Protein AF-A0A8H3RT23-F1 (afdb_monomer_lite)

Sequence (148 aa):
MMLGTLPTNKSKGEGRYEDLTAVEIAREVGYSDLWDILTPVIRHFVPPRVLLDLEEKFHALIHAELAGFAHLEHLRLPQLVVLTELENPEMWFPIQPQSQHGRGFLFRFDGRELVVLSVGRNPPQPKQLYRVSATGWTAIQDAVVFRR

Organism: NCBI:txid91492

Structure (mmCIF, N/CA/C/O backbone):
data_AF-A0A8H3RT23-F1
#
_entry.id   AF-A0A8H3RT23-F1
#
loop_
_atom_site.group_PDB
_atom_site.id
_atom_site.type_symbol
_atom_site.label_atom_id
_atom_site.label_alt_id
_atom_site.label_comp_id
_atom_site.label_asym_id
_atom_site.label_entity_id
_atom_site.label_seq_id
_atom_site.pdbx_PDB_ins_code
_atom_site.Cartn_x
_atom_site.Cartn_y
_atom_site.Cartn_z
_atom_site.occupancy
_atom_site.B_iso_or_equiv
_atom_site.auth_seq_id
_atom_site.auth_comp_id
_atom_site.auth_asym_id
_atom_site.auth_atom_id
_atom_site.pdbx_PDB_model_num
ATOM 1 N N . MET A 1 1 ? -6.824 -12.703 17.452 1.00 36.16 1 MET A N 1
ATOM 2 C CA . MET A 1 1 ? -6.911 -11.895 16.220 1.00 36.16 1 MET A CA 1
ATOM 3 C C . MET A 1 1 ? -6.067 -10.657 16.504 1.00 36.16 1 MET A C 1
ATOM 5 O O . MET A 1 1 ? -6.482 -9.864 17.332 1.00 36.16 1 MET A O 1
ATOM 9 N N . MET A 1 2 ? -4.824 -10.603 16.013 1.00 36.75 2 MET A N 1
ATOM 10 C CA . MET A 1 2 ? -3.904 -9.477 16.258 1.00 36.75 2 MET A CA 1
ATOM 11 C C . MET A 1 2 ? -4.297 -8.339 15.314 1.00 36.75 2 MET A C 1
ATOM 13 O O . MET A 1 2 ? -4.259 -8.527 14.099 1.00 36.75 2 MET A O 1
ATOM 17 N N . LEU A 1 3 ? -4.745 -7.217 15.873 1.00 49.53 3 LEU A N 1
ATOM 18 C CA . LEU A 1 3 ? -4.983 -5.973 15.141 1.00 49.53 3 LEU A CA 1
ATOM 19 C C . LEU A 1 3 ? -3.619 -5.301 14.916 1.00 49.53 3 LEU A C 1
ATOM 21 O O . LEU A 1 3 ? -2.773 -5.333 15.804 1.00 49.53 3 LEU A O 1
ATOM 25 N N . GLY A 1 4 ? -3.377 -4.789 13.706 1.00 48.97 4 GLY A N 1
ATOM 26 C CA . GLY A 1 4 ? -2.062 -4.310 13.271 1.00 48.97 4 GLY A CA 1
ATOM 27 C C . GLY A 1 4 ? -1.535 -3.172 14.144 1.00 48.97 4 GLY A C 1
ATOM 28 O O . GLY A 1 4 ? -2.147 -2.112 14.227 1.00 48.97 4 GLY A O 1
ATOM 29 N N . THR A 1 5 ? -0.398 -3.402 14.790 1.00 51.41 5 THR A N 1
ATOM 30 C CA . THR A 1 5 ? 0.317 -2.427 15.609 1.00 51.41 5 THR A CA 1
ATOM 31 C C . THR A 1 5 ? 1.128 -1.478 14.728 1.00 51.41 5 THR A C 1
ATOM 33 O O . THR A 1 5 ? 1.942 -1.899 13.905 1.00 51.41 5 THR A O 1
ATOM 36 N N . LEU A 1 6 ? 0.925 -0.169 14.905 1.00 46.50 6 LEU A N 1
ATOM 37 C CA . LEU A 1 6 ? 1.884 0.834 14.446 1.00 46.50 6 LEU A CA 1
ATOM 38 C C . LEU A 1 6 ? 3.135 0.698 15.332 1.00 46.50 6 LEU A C 1
ATOM 40 O O . LEU A 1 6 ? 2.991 0.804 16.550 1.00 46.50 6 LEU A O 1
ATOM 44 N N . PRO A 1 7 ? 4.343 0.482 14.782 1.00 46.59 7 PRO A N 1
ATOM 45 C CA . PRO A 1 7 ? 5.546 0.382 15.596 1.00 46.59 7 PRO A CA 1
ATOM 46 C C . PRO A 1 7 ? 5.843 1.744 16.226 1.00 46.59 7 PRO A C 1
ATOM 48 O O . PRO A 1 7 ? 6.325 2.673 15.564 1.00 46.59 7 PRO A O 1
ATOM 51 N N . THR A 1 8 ? 5.548 1.885 17.517 1.00 45.22 8 THR A N 1
ATOM 52 C CA . THR A 1 8 ? 5.952 3.054 18.293 1.00 45.22 8 THR A CA 1
ATOM 53 C C . THR A 1 8 ? 7.418 2.868 18.624 1.00 45.22 8 THR A C 1
ATOM 55 O O . THR A 1 8 ? 7.764 2.198 19.588 1.00 45.22 8 THR A O 1
ATOM 58 N N . ASN A 1 9 ? 8.314 3.407 17.795 1.00 42.66 9 ASN A N 1
ATOM 59 C CA . ASN A 1 9 ? 9.742 3.361 18.090 1.00 42.66 9 ASN A CA 1
ATOM 60 C C . ASN A 1 9 ? 9.989 4.029 19.458 1.00 42.66 9 ASN A C 1
ATOM 62 O O . ASN A 1 9 ? 10.008 5.254 19.562 1.00 42.66 9 ASN A O 1
ATOM 66 N N . LYS A 1 10 ? 10.148 3.190 20.487 1.00 46.94 10 LYS A N 1
ATOM 67 C CA . LYS A 1 10 ? 10.397 3.510 21.896 1.00 46.94 10 LYS A CA 1
ATOM 68 C C . LYS A 1 10 ? 9.330 4.380 22.567 1.00 46.94 10 LYS A C 1
ATOM 70 O O . LYS A 1 10 ? 9.597 5.523 22.939 1.00 46.94 10 LYS A O 1
ATOM 75 N N . SER A 1 11 ? 8.178 3.789 22.879 1.00 48.81 11 SER A N 1
ATOM 76 C CA . SER A 1 11 ? 7.527 4.122 24.151 1.00 48.81 11 SER A CA 1
ATOM 77 C C . SER A 1 11 ? 8.539 3.791 25.259 1.00 48.81 11 SER A C 1
ATOM 79 O O . SER A 1 11 ? 9.065 2.682 25.341 1.00 48.81 11 SER A O 1
ATOM 81 N N . LYS A 1 12 ? 8.961 4.789 26.041 1.00 48.91 12 LYS A N 1
ATOM 82 C CA . LYS A 1 12 ? 10.010 4.643 27.063 1.00 48.91 12 LYS A CA 1
ATOM 83 C C . LYS A 1 12 ? 9.498 3.821 28.256 1.00 48.91 12 LYS A C 1
ATOM 85 O O . LYS A 1 12 ? 9.325 4.365 29.335 1.00 48.91 12 LYS A O 1
ATOM 90 N N . GLY A 1 13 ? 9.237 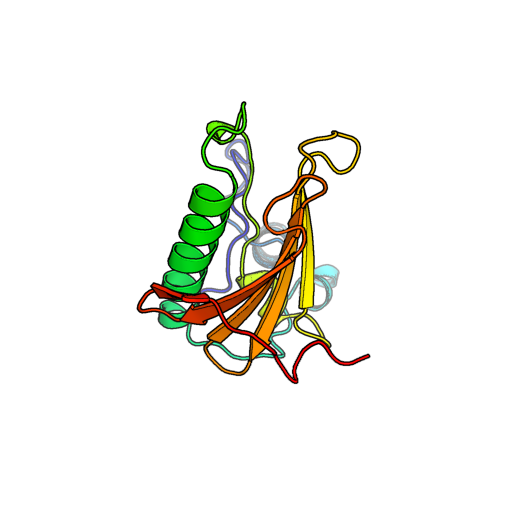2.528 28.070 1.00 53.16 13 GLY A N 1
ATOM 91 C CA . GLY A 1 13 ? 8.813 1.622 29.144 1.00 53.16 13 GLY A CA 1
ATOM 92 C C . GLY A 1 13 ? 7.504 2.012 29.842 1.00 53.16 13 GLY A C 1
ATOM 93 O O . GLY A 1 13 ? 7.263 1.558 30.955 1.00 53.16 13 GLY A O 1
ATOM 94 N N . GLU A 1 14 ? 6.683 2.870 29.228 1.00 58.19 14 GLU A N 1
ATOM 95 C CA . GLU A 1 14 ? 5.410 3.333 29.800 1.00 58.19 14 GLU A CA 1
ATOM 96 C C . GLU A 1 14 ? 4.274 2.313 29.596 1.00 58.19 14 GLU A C 1
ATOM 98 O O . GLU A 1 14 ? 3.325 2.302 30.374 1.00 58.19 14 GLU A O 1
ATOM 103 N N . GLY A 1 15 ? 4.388 1.432 28.594 1.00 56.78 15 GLY A N 1
ATOM 104 C CA . GLY A 1 15 ? 3.441 0.347 28.315 1.00 56.78 15 GLY A CA 1
ATOM 105 C C . GLY A 1 15 ? 4.016 -1.032 28.643 1.00 56.78 15 GLY A C 1
ATOM 106 O O . GLY A 1 15 ? 5.234 -1.221 28.666 1.00 56.78 15 GLY A O 1
ATOM 107 N N . ARG A 1 16 ? 3.142 -2.023 28.878 1.00 64.19 16 ARG A N 1
ATOM 108 C CA . ARG A 1 16 ? 3.564 -3.418 29.143 1.00 64.19 16 ARG A CA 1
ATOM 109 C C . ARG A 1 16 ? 4.204 -4.106 27.932 1.00 64.19 16 ARG A C 1
ATOM 111 O O . ARG A 1 16 ? 4.888 -5.113 28.112 1.00 64.19 16 ARG A O 1
ATOM 118 N N . TYR A 1 17 ? 3.976 -3.579 26.732 1.00 65.31 17 TYR A N 1
ATOM 119 C CA . TYR A 1 17 ? 4.432 -4.133 25.460 1.00 65.31 17 TYR A CA 1
ATOM 120 C C . TYR A 1 17 ? 5.068 -3.037 24.597 1.00 65.31 17 TYR A C 1
ATOM 122 O O . TYR A 1 17 ? 4.675 -1.874 24.677 1.00 65.31 17 TYR A O 1
ATOM 130 N N . GLU A 1 18 ? 6.059 -3.410 23.781 1.00 62.41 18 GLU A N 1
ATOM 131 C CA . GLU A 1 18 ? 6.815 -2.464 22.942 1.00 62.41 18 GLU A CA 1
ATOM 132 C C . GLU A 1 18 ? 5.978 -1.886 21.788 1.00 62.41 18 GLU A C 1
ATOM 134 O O . GLU A 1 18 ? 6.191 -0.740 21.392 1.00 62.41 18 GLU A O 1
ATOM 139 N N . ASP A 1 19 ? 4.985 -2.645 21.318 1.00 69.69 19 ASP A N 1
ATOM 140 C CA . ASP A 1 19 ? 4.099 -2.276 20.218 1.00 69.69 19 ASP A CA 1
ATOM 141 C C . ASP A 1 19 ? 2.639 -2.392 20.673 1.00 69.69 19 ASP A C 1
ATOM 143 O O . ASP A 1 19 ? 2.076 -3.486 20.712 1.00 69.69 19 ASP A O 1
ATOM 147 N N . LEU A 1 20 ? 2.023 -1.263 21.026 1.00 79.88 20 LEU A N 1
ATOM 148 C CA . LEU A 1 20 ? 0.597 -1.180 21.344 1.00 79.88 20 LEU A CA 1
ATOM 149 C C . LEU A 1 20 ? -0.110 -0.304 20.313 1.00 79.88 20 LEU A C 1
ATOM 151 O O . LEU A 1 20 ? 0.347 0.791 19.978 1.00 79.88 20 LEU A O 1
ATOM 155 N N . THR A 1 21 ? -1.261 -0.763 19.831 1.00 83.25 21 THR A N 1
ATOM 156 C CA . THR A 1 21 ? -2.182 0.086 19.069 1.00 83.25 21 THR A CA 1
ATOM 157 C C . THR A 1 21 ? -2.737 1.194 19.962 1.00 83.25 21 THR A C 1
ATOM 159 O O . THR A 1 21 ? -2.807 1.064 21.185 1.00 83.25 21 THR A O 1
ATOM 162 N N . ALA A 1 22 ? -3.210 2.284 19.356 1.00 88.25 22 ALA A N 1
ATOM 163 C CA . ALA A 1 22 ? -3.818 3.380 20.108 1.00 88.25 22 ALA A CA 1
ATOM 164 C C . ALA A 1 22 ? -4.992 2.910 20.994 1.00 88.25 22 ALA A C 1
ATOM 166 O O . ALA A 1 22 ? -5.118 3.351 22.137 1.00 88.25 22 ALA A O 1
ATOM 167 N N . VAL A 1 23 ? -5.815 1.971 20.506 1.00 91.06 23 VAL A N 1
ATOM 168 C CA . VAL A 1 23 ? -6.911 1.383 21.293 1.00 91.06 23 VAL A CA 1
ATOM 169 C C . VAL A 1 23 ? -6.402 0.519 22.448 1.00 91.06 23 VAL A C 1
ATOM 171 O O . VAL A 1 23 ? -6.989 0.543 23.527 1.00 91.06 23 VAL A O 1
ATOM 174 N N . GLU A 1 24 ? -5.307 -0.222 22.273 1.00 89.19 24 GLU A N 1
ATOM 175 C CA . GLU A 1 24 ? -4.711 -1.004 23.359 1.00 89.19 24 GLU A CA 1
ATOM 176 C C . GLU A 1 24 ? -4.116 -0.097 24.438 1.00 89.19 24 GLU A C 1
ATOM 178 O O . GLU A 1 24 ? -4.368 -0.338 25.615 1.00 89.19 24 GLU A O 1
ATOM 183 N N . ILE A 1 25 ? -3.454 1.004 24.062 1.00 89.69 25 ILE A N 1
ATOM 184 C CA . ILE A 1 25 ? -3.002 2.030 25.017 1.00 89.69 25 ILE A CA 1
ATOM 185 C C . ILE A 1 25 ? -4.200 2.600 25.790 1.00 89.69 25 ILE A C 1
ATOM 187 O O . ILE A 1 25 ? -4.180 2.663 27.018 1.00 89.69 25 ILE A O 1
ATOM 191 N N . ALA A 1 26 ? -5.284 2.968 25.098 1.00 91.00 26 ALA A N 1
ATOM 192 C CA . ALA A 1 26 ? -6.489 3.483 25.750 1.00 91.00 26 ALA A CA 1
ATOM 193 C C . ALA A 1 26 ? -7.140 2.456 26.694 1.00 91.00 26 ALA A C 1
ATOM 195 O O . ALA A 1 26 ? -7.703 2.833 27.723 1.00 91.00 26 ALA A O 1
ATOM 196 N N . ARG A 1 27 ? -7.053 1.158 26.384 1.00 90.31 27 ARG A N 1
ATOM 197 C CA . ARG A 1 27 ? -7.499 0.078 27.278 1.00 90.31 27 ARG A CA 1
ATOM 198 C C . ARG A 1 27 ? -6.594 -0.072 28.494 1.00 90.31 27 ARG A C 1
ATOM 200 O O . ARG A 1 27 ? -7.120 -0.219 29.592 1.00 90.31 27 ARG A O 1
ATOM 207 N N . GLU A 1 28 ? -5.275 -0.006 28.320 1.00 89.31 28 GLU A N 1
ATOM 208 C CA . GLU A 1 28 ? -4.318 -0.099 29.430 1.00 89.31 28 GLU A CA 1
ATOM 209 C C . GLU A 1 28 ? -4.476 1.059 30.424 1.00 89.31 28 GLU A C 1
ATOM 211 O O . GLU A 1 28 ? -4.421 0.836 31.632 1.00 89.31 28 GLU A O 1
ATOM 216 N N . VAL A 1 29 ? -4.731 2.275 29.932 1.00 89.75 29 VAL A N 1
ATOM 217 C CA . VAL A 1 29 ? -4.902 3.472 30.777 1.00 89.75 29 VAL A CA 1
ATOM 218 C C . VAL A 1 29 ? -6.341 3.625 31.307 1.00 89.75 29 VAL A C 1
ATOM 220 O O . VAL A 1 29 ? -6.585 4.393 32.234 1.00 8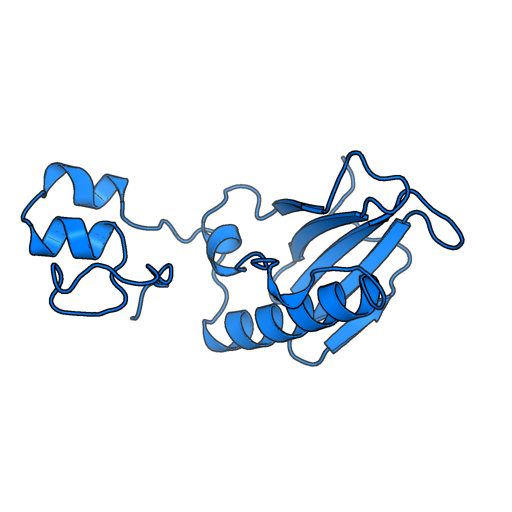9.75 29 VAL A O 1
ATOM 223 N N . GLY A 1 30 ? -7.305 2.868 30.770 1.00 91.81 30 GLY A N 1
ATOM 224 C CA . GLY A 1 30 ? -8.705 2.888 31.211 1.00 91.81 30 GLY A CA 1
ATOM 225 C C . GLY A 1 30 ? -9.570 3.993 30.586 1.00 91.81 30 GLY A C 1
ATOM 226 O O . GLY A 1 30 ? -10.632 4.307 31.117 1.00 91.81 30 GLY A O 1
ATOM 227 N N . TYR A 1 31 ? -9.157 4.573 29.456 1.00 94.38 31 TYR A N 1
ATOM 228 C CA . TYR A 1 31 ? -9.921 5.588 28.720 1.00 94.38 31 TYR A CA 1
ATOM 229 C C . TYR A 1 31 ? -10.979 4.958 27.806 1.00 94.38 31 TYR A C 1
ATOM 231 O O . TYR A 1 31 ? -10.817 4.911 26.585 1.00 94.38 31 TYR A O 1
ATOM 239 N N . SER A 1 32 ? -12.071 4.474 28.404 1.00 95.06 32 SER A N 1
ATOM 240 C CA . SER A 1 32 ? -13.167 3.789 27.700 1.00 95.06 32 SER A CA 1
ATOM 241 C C . SER A 1 32 ? -13.818 4.610 26.594 1.00 95.06 32 SER A C 1
ATOM 243 O O . SER A 1 32 ? -14.139 4.063 25.543 1.00 95.06 32 SER A O 1
ATOM 245 N N . ASP A 1 33 ? -13.943 5.922 26.792 1.00 96.31 33 ASP A N 1
ATOM 246 C CA . ASP A 1 33 ? -14.595 6.825 25.836 1.00 96.31 33 ASP A CA 1
ATOM 247 C C . ASP A 1 33 ? -13.844 6.910 24.494 1.00 96.31 33 ASP A C 1
ATOM 249 O O . ASP A 1 33 ? -14.402 7.335 23.485 1.00 96.31 33 ASP A O 1
ATOM 253 N N . LEU A 1 34 ? -12.574 6.485 24.465 1.00 94.75 34 LEU A N 1
ATOM 254 C CA . LEU A 1 34 ? -11.737 6.471 23.266 1.00 94.75 34 LEU A CA 1
ATOM 255 C C . LEU A 1 34 ? -11.742 5.127 22.534 1.00 94.75 34 LEU A C 1
ATOM 257 O O . LEU A 1 34 ? -11.206 5.047 21.431 1.00 94.75 34 LEU A O 1
ATOM 261 N N . TRP A 1 35 ? -12.301 4.062 23.113 1.00 93.19 35 TRP A N 1
ATOM 262 C CA . TRP A 1 35 ? -12.161 2.719 22.545 1.00 93.19 35 TRP A CA 1
ATOM 263 C C . TRP A 1 35 ? -12.798 2.610 21.166 1.00 93.19 35 TRP A C 1
ATOM 265 O O . TRP A 1 35 ? -12.135 2.166 20.231 1.00 93.19 35 TRP A O 1
ATOM 275 N N . ASP A 1 36 ? -14.043 3.058 21.022 1.00 93.19 36 ASP A N 1
ATOM 276 C CA . ASP A 1 36 ? -14.759 2.994 19.745 1.00 93.19 36 ASP A CA 1
ATOM 277 C C . ASP A 1 36 ? -14.140 3.931 18.699 1.00 93.19 36 ASP A C 1
ATOM 279 O O . ASP A 1 36 ? -14.090 3.596 17.520 1.00 93.19 36 ASP A O 1
ATOM 283 N N . ILE A 1 37 ? -13.603 5.076 19.136 1.00 93.44 37 ILE A N 1
ATOM 284 C CA . ILE A 1 37 ? -12.952 6.069 18.267 1.00 93.44 37 ILE A CA 1
ATOM 285 C C . ILE A 1 37 ? -11.626 5.532 17.714 1.00 93.44 37 ILE A C 1
ATOM 287 O O . ILE A 1 37 ? -11.293 5.773 16.557 1.00 93.44 37 ILE A O 1
ATOM 291 N N . LEU A 1 38 ? -10.851 4.834 18.548 1.00 92.25 38 LEU A N 1
ATOM 292 C CA . LEU A 1 38 ? -9.511 4.353 18.209 1.00 92.25 38 LEU A CA 1
ATOM 293 C C . LEU A 1 38 ? -9.497 2.933 17.637 1.00 92.25 38 LEU A C 1
ATOM 295 O O . LEU A 1 38 ? -8.434 2.467 17.227 1.00 92.25 38 LEU A O 1
ATOM 299 N N . THR A 1 39 ? -10.629 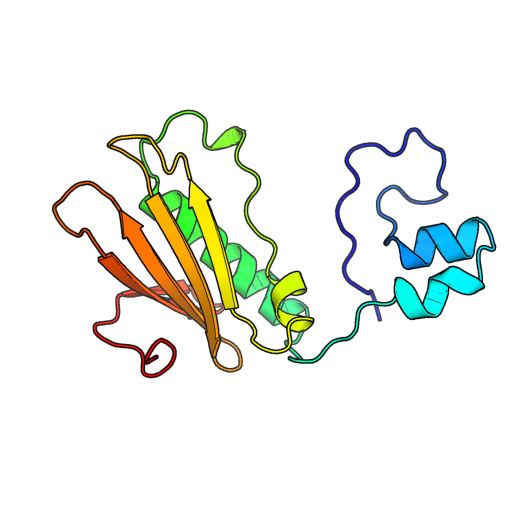2.224 17.640 1.00 92.25 39 THR A N 1
ATOM 300 C CA . THR A 1 39 ? -10.711 0.870 17.085 1.00 92.25 39 THR A CA 1
ATOM 301 C C . THR A 1 39 ? -10.648 0.931 15.554 1.00 92.25 39 THR A C 1
ATOM 303 O O . THR A 1 39 ? -11.538 1.522 14.941 1.00 92.25 39 THR A O 1
ATOM 306 N N . PRO A 1 40 ? -9.654 0.283 14.916 1.00 90.75 40 PRO A N 1
ATOM 307 C CA . PRO A 1 40 ? -9.586 0.181 13.460 1.00 90.75 40 PRO A CA 1
ATOM 308 C C . PRO A 1 40 ? -10.844 -0.470 12.878 1.00 90.75 40 PRO A C 1
ATOM 310 O O . PRO A 1 40 ? -11.252 -1.551 13.315 1.00 90.75 40 PRO A O 1
ATOM 313 N N . VAL A 1 41 ? -11.443 0.150 11.861 1.00 93.56 41 VAL A N 1
ATOM 314 C CA . VAL A 1 41 ? -12.617 -0.395 11.163 1.00 93.56 41 VAL A CA 1
ATOM 315 C C . VAL A 1 41 ? -12.177 -0.986 9.832 1.00 93.56 41 VAL A C 1
ATOM 317 O O . VAL A 1 41 ? -11.970 -0.266 8.862 1.00 93.56 41 VAL A O 1
ATOM 320 N N . ILE A 1 42 ? -12.069 -2.313 9.767 1.00 93.25 42 ILE A N 1
ATOM 321 C CA . ILE A 1 42 ? -11.646 -3.019 8.552 1.00 93.25 42 ILE A CA 1
ATOM 322 C C . ILE A 1 42 ? -12.797 -3.066 7.539 1.00 93.25 42 ILE A C 1
ATOM 324 O O . ILE A 1 42 ? -13.794 -3.758 7.740 1.00 93.25 42 ILE A O 1
ATOM 328 N N . ARG A 1 43 ? -12.638 -2.348 6.426 1.00 94.44 43 ARG A N 1
ATOM 329 C CA . ARG A 1 43 ? -13.589 -2.270 5.305 1.00 94.44 43 ARG A CA 1
ATOM 330 C C . ARG A 1 43 ? -13.204 -3.185 4.149 1.00 94.44 43 ARG A C 1
ATOM 332 O O . ARG A 1 43 ? -14.076 -3.756 3.502 1.00 94.44 43 ARG A O 1
ATOM 339 N N . HIS A 1 44 ? -11.903 -3.360 3.923 1.00 92.12 44 HIS A N 1
ATOM 340 C CA . HIS A 1 44 ? -11.360 -4.200 2.854 1.00 92.12 44 HIS A CA 1
ATOM 341 C C . HIS A 1 44 ? -10.550 -5.330 3.468 1.00 92.12 44 HIS A C 1
ATOM 343 O O . HIS A 1 44 ? -9.374 -5.175 3.792 1.00 92.12 44 HIS A O 1
ATOM 349 N N . PHE A 1 45 ? -11.196 -6.476 3.670 1.00 91.50 45 PHE A N 1
ATOM 350 C CA . PHE A 1 45 ? -10.537 -7.613 4.300 1.00 91.50 45 PHE A CA 1
ATOM 351 C C . PHE A 1 45 ? -9.488 -8.240 3.373 1.00 91.50 45 PHE A C 1
ATOM 353 O O . PHE A 1 45 ? -9.814 -8.819 2.335 1.00 91.50 45 PHE A O 1
ATOM 360 N N . VAL A 1 46 ? -8.231 -8.206 3.814 1.00 90.75 46 VAL A N 1
ATOM 361 C CA . VAL A 1 46 ? -7.113 -8.946 3.222 1.00 90.75 46 VAL A CA 1
ATOM 362 C C . VAL A 1 46 ? -6.542 -9.870 4.301 1.00 90.75 46 VAL A C 1
ATOM 364 O O . VAL A 1 46 ? -6.262 -9.402 5.406 1.00 90.75 46 VAL A O 1
ATOM 367 N N . PRO A 1 47 ? -6.357 -11.179 4.035 1.00 93.12 47 PRO A N 1
ATOM 368 C CA . PRO A 1 47 ? -5.762 -12.079 5.018 1.00 93.12 47 PRO A CA 1
ATOM 369 C C . PRO A 1 47 ? -4.386 -11.568 5.486 1.00 93.12 47 PRO A C 1
ATOM 371 O O . PRO A 1 47 ? -3.573 -11.222 4.628 1.00 93.12 47 PRO A O 1
ATOM 374 N N . PRO A 1 48 ? -4.065 -11.585 6.797 1.00 91.44 48 PRO A N 1
ATOM 375 C CA . PRO A 1 48 ? -2.839 -10.970 7.319 1.00 91.44 48 PRO A CA 1
ATOM 376 C C . PRO A 1 48 ? -1.555 -11.447 6.637 1.00 91.44 48 PRO A C 1
ATOM 378 O O . PRO A 1 48 ? -0.676 -10.647 6.341 1.00 91.44 48 PRO A O 1
ATOM 381 N N . ARG A 1 49 ? -1.462 -12.745 6.320 1.00 93.25 49 ARG A N 1
ATOM 382 C CA . ARG A 1 49 ? -0.294 -13.284 5.615 1.00 93.25 49 ARG A CA 1
ATOM 383 C C . ARG A 1 49 ? -0.150 -12.713 4.203 1.00 93.25 49 ARG A C 1
ATOM 385 O O . ARG A 1 49 ? 0.942 -12.328 3.818 1.00 93.25 49 ARG A O 1
ATOM 392 N N . VAL A 1 50 ? -1.262 -12.617 3.473 1.00 92.94 50 VAL A N 1
ATOM 393 C CA . VAL A 1 50 ? -1.292 -12.037 2.123 1.00 92.94 50 VAL A CA 1
ATOM 394 C C . VAL A 1 50 ? -0.922 -10.558 2.175 1.00 92.94 50 VAL A C 1
ATOM 396 O O . VAL A 1 50 ? -0.183 -10.096 1.318 1.00 92.94 50 VAL A O 1
ATOM 399 N N . LEU A 1 51 ? -1.403 -9.833 3.188 1.00 94.19 51 LEU A N 1
ATOM 400 C CA . LEU A 1 51 ? -1.093 -8.419 3.378 1.00 94.19 51 LEU A CA 1
ATOM 401 C C . LEU A 1 51 ? 0.407 -8.190 3.612 1.00 94.19 51 LEU A C 1
ATOM 403 O O . LEU A 1 51 ? 0.979 -7.310 2.980 1.00 94.19 51 LEU A O 1
ATOM 407 N N . LEU A 1 52 ? 1.037 -9.005 4.465 1.00 94.56 52 LEU A N 1
ATOM 408 C CA . LEU A 1 52 ? 2.479 -8.947 4.721 1.00 94.56 52 LEU A CA 1
ATOM 409 C C . LEU A 1 52 ? 3.297 -9.265 3.466 1.00 94.56 52 LEU A C 1
ATOM 411 O O . LEU A 1 52 ? 4.196 -8.505 3.116 1.00 94.56 52 LEU A O 1
ATOM 415 N N . ASP A 1 53 ? 2.959 -10.353 2.766 1.00 95.56 53 ASP A N 1
ATOM 416 C CA . ASP A 1 53 ? 3.674 -10.747 1.549 1.00 95.56 53 ASP A CA 1
ATOM 417 C C . ASP A 1 53 ? 3.533 -9.654 0.462 1.00 95.56 53 ASP A C 1
ATOM 419 O O . ASP A 1 53 ? 4.494 -9.314 -0.227 1.00 95.56 53 ASP A O 1
ATOM 423 N N . LEU A 1 54 ? 2.346 -9.051 0.330 1.00 96.25 54 LEU A N 1
ATOM 424 C CA . LEU A 1 54 ? 2.084 -7.954 -0.604 1.00 96.25 54 LEU A CA 1
ATOM 425 C C . LEU A 1 54 ? 2.837 -6.670 -0.223 1.00 96.25 54 LEU A C 1
ATOM 427 O O . LEU A 1 54 ? 3.377 -6.003 -1.106 1.00 96.25 54 LEU A O 1
ATOM 431 N N . GLU A 1 55 ? 2.889 -6.331 1.067 1.00 96.88 55 GLU A N 1
ATOM 432 C CA . GLU A 1 55 ? 3.633 -5.177 1.582 1.00 96.88 55 GLU A CA 1
ATOM 433 C C . GLU A 1 55 ? 5.129 -5.322 1.295 1.00 96.88 55 GLU A C 1
ATOM 435 O O . GLU A 1 55 ? 5.737 -4.400 0.755 1.00 96.88 55 GLU A O 1
ATOM 440 N N . GLU A 1 56 ? 5.695 -6.509 1.526 1.00 97.00 56 GLU A N 1
ATOM 441 C CA . GLU A 1 56 ? 7.092 -6.806 1.204 1.00 97.00 56 GLU A CA 1
ATOM 442 C C . GLU A 1 56 ? 7.386 -6.587 -0.292 1.00 97.00 56 GLU A C 1
ATOM 444 O O . GLU A 1 56 ? 8.361 -5.919 -0.652 1.00 97.00 56 GLU A O 1
ATOM 449 N N . LYS A 1 57 ? 6.531 -7.103 -1.190 1.00 97.94 57 LYS A N 1
ATOM 450 C CA . LYS A 1 57 ? 6.720 -6.927 -2.643 1.00 97.94 57 LYS A CA 1
ATOM 451 C C . LYS A 1 57 ? 6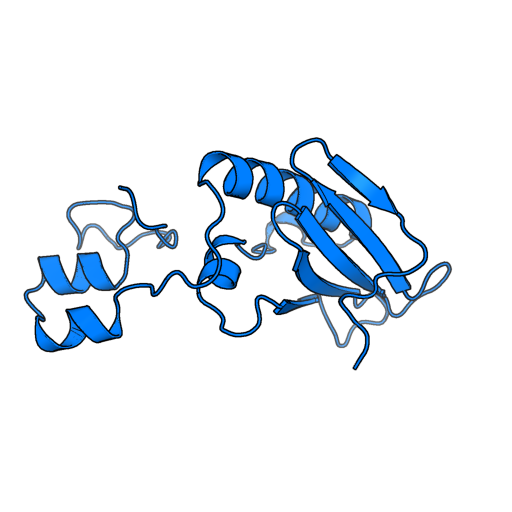.508 -5.489 -3.093 1.00 97.94 57 LYS A C 1
ATOM 453 O O . LYS A 1 57 ? 7.210 -5.022 -3.987 1.00 97.94 57 LYS A O 1
ATOM 458 N N . PHE A 1 58 ? 5.584 -4.773 -2.469 1.00 97.50 58 PHE A N 1
ATOM 459 C CA . PHE A 1 58 ? 5.371 -3.359 -2.738 1.00 97.50 58 PHE A CA 1
ATOM 460 C C . PHE A 1 58 ? 6.571 -2.508 -2.304 1.00 97.50 58 PHE A C 1
ATOM 462 O O . PHE A 1 58 ? 7.029 -1.655 -3.064 1.00 97.50 58 PHE A O 1
ATOM 469 N N . HIS A 1 59 ? 7.135 -2.770 -1.125 1.00 96.56 59 HIS A N 1
ATOM 470 C CA . HIS A 1 59 ? 8.337 -2.086 -0.645 1.00 96.56 59 HIS A CA 1
ATOM 471 C C . HIS A 1 59 ? 9.544 -2.376 -1.535 1.00 96.56 59 HIS A C 1
ATOM 473 O O . HIS A 1 59 ? 10.277 -1.456 -1.897 1.00 96.56 59 HIS A O 1
ATOM 479 N N . ALA A 1 60 ? 9.711 -3.627 -1.967 1.00 96.12 60 ALA A N 1
ATOM 480 C CA . ALA A 1 60 ? 10.750 -4.002 -2.920 1.00 96.12 60 ALA A CA 1
ATOM 481 C C . ALA A 1 60 ? 10.602 -3.273 -4.273 1.00 96.12 60 ALA A C 1
ATOM 483 O O . ALA A 1 60 ? 11.601 -2.800 -4.816 1.00 96.12 60 ALA A O 1
ATOM 484 N N . LEU A 1 61 ? 9.373 -3.103 -4.781 1.00 96.06 61 LEU A N 1
ATOM 485 C CA . LEU A 1 61 ? 9.098 -2.276 -5.963 1.00 96.06 61 LEU A CA 1
ATOM 486 C C . LEU A 1 61 ? 9.511 -0.812 -5.740 1.00 96.06 61 LEU A C 1
ATOM 488 O O . LEU A 1 61 ? 10.184 -0.238 -6.595 1.00 96.06 61 LEU A O 1
ATOM 492 N N . ILE A 1 62 ? 9.139 -0.205 -4.605 1.00 94.00 62 ILE A N 1
ATOM 493 C CA . ILE A 1 62 ? 9.525 1.182 -4.293 1.00 94.00 62 ILE A CA 1
ATOM 494 C C . ILE A 1 62 ? 11.052 1.317 -4.278 1.00 94.00 62 ILE A C 1
ATOM 496 O O . ILE A 1 62 ? 11.588 2.245 -4.880 1.00 94.00 62 ILE A O 1
ATOM 500 N N . HIS A 1 63 ? 11.761 0.386 -3.638 1.00 92.62 63 HIS A N 1
ATOM 501 C CA . HIS A 1 63 ? 13.222 0.396 -3.615 1.00 92.62 63 HIS A CA 1
ATOM 502 C C . HIS A 1 63 ? 13.837 0.264 -5.010 1.00 92.62 63 HIS A C 1
ATOM 504 O O . HIS A 1 63 ? 14.785 0.985 -5.316 1.00 92.62 63 HIS A O 1
ATOM 510 N N . ALA A 1 64 ? 13.294 -0.608 -5.864 1.00 92.06 64 ALA A N 1
ATOM 511 C CA . ALA A 1 64 ? 13.759 -0.758 -7.241 1.00 92.06 64 ALA A CA 1
ATOM 512 C C . ALA A 1 64 ? 13.566 0.536 -8.050 1.00 92.06 64 ALA A C 1
ATOM 514 O O . ALA A 1 64 ? 14.489 0.993 -8.720 1.00 92.06 64 ALA A O 1
ATOM 515 N N . GLU A 1 65 ? 12.399 1.173 -7.929 1.00 89.25 65 GLU A N 1
ATOM 516 C CA . GLU A 1 65 ? 12.073 2.422 -8.633 1.00 89.25 65 GLU A CA 1
ATOM 517 C C . GLU A 1 65 ? 12.866 3.637 -8.137 1.00 89.25 65 GLU A C 1
ATOM 519 O O . GLU A 1 65 ? 12.987 4.646 -8.842 1.00 89.25 65 GLU A O 1
ATOM 524 N N . LEU A 1 66 ? 13.403 3.549 -6.923 1.00 87.56 66 LEU A N 1
ATOM 525 C CA . LEU A 1 66 ? 14.247 4.569 -6.319 1.00 87.56 66 LEU A CA 1
ATOM 526 C C . LEU A 1 66 ? 15.725 4.184 -6.298 1.00 87.56 66 LEU A C 1
ATOM 528 O O . LEU A 1 66 ? 16.508 4.859 -5.633 1.00 87.56 66 LEU A O 1
ATOM 532 N N . ALA A 1 67 ? 16.143 3.131 -7.001 1.00 85.69 67 ALA A N 1
ATOM 533 C CA . ALA A 1 67 ? 17.549 2.759 -7.057 1.00 85.69 67 ALA A CA 1
ATOM 534 C C . ALA A 1 67 ? 18.407 3.975 -7.471 1.00 85.69 67 ALA A C 1
ATOM 536 O O . ALA A 1 67 ? 18.176 4.595 -8.508 1.00 85.69 67 ALA A O 1
ATOM 537 N N . GLY A 1 68 ? 19.372 4.348 -6.624 1.00 78.00 68 GLY A N 1
ATOM 538 C CA . GLY A 1 68 ? 20.216 5.534 -6.821 1.00 78.00 68 GLY A CA 1
ATOM 539 C C . GLY A 1 68 ? 19.725 6.825 -6.150 1.00 78.00 68 GLY A C 1
ATOM 540 O O . GLY A 1 68 ? 20.419 7.837 -6.232 1.00 78.00 68 GLY A O 1
ATOM 541 N N . PHE A 1 69 ? 18.584 6.819 -5.453 1.00 79.06 69 PHE A N 1
ATOM 542 C CA . PHE A 1 69 ? 18.192 7.934 -4.586 1.00 79.06 69 PHE A CA 1
ATOM 543 C C . PHE A 1 69 ? 19.013 7.951 -3.300 1.00 79.06 69 PHE A C 1
ATOM 545 O O . PHE A 1 69 ? 19.183 6.930 -2.635 1.00 79.06 69 PHE A O 1
ATOM 552 N N . ALA A 1 70 ? 19.478 9.139 -2.918 1.00 75.31 70 ALA A N 1
ATOM 553 C CA . ALA A 1 70 ? 20.122 9.340 -1.630 1.00 75.31 70 ALA A CA 1
ATOM 554 C C . ALA A 1 70 ? 19.114 9.167 -0.478 1.00 75.31 70 ALA A C 1
ATOM 556 O O . ALA A 1 70 ? 17.943 9.530 -0.607 1.00 75.31 70 ALA A O 1
ATOM 557 N N . HIS A 1 71 ? 19.594 8.675 0.667 1.00 77.19 71 HIS A N 1
ATOM 558 C CA . HIS A 1 71 ? 18.852 8.577 1.932 1.00 77.19 71 HIS A CA 1
ATOM 559 C C . HIS A 1 71 ? 17.655 7.618 1.940 1.00 77.19 71 HIS A C 1
ATOM 561 O O . HIS A 1 71 ? 16.752 7.774 2.766 1.00 77.19 71 HIS A O 1
ATOM 567 N N . LEU A 1 72 ? 17.652 6.599 1.075 1.00 78.06 72 LEU A N 1
ATOM 568 C CA . LEU A 1 72 ? 16.630 5.551 1.125 1.00 78.06 72 LEU A CA 1
ATOM 569 C C . LEU A 1 72 ? 16.576 4.845 2.478 1.00 78.06 72 LEU A C 1
ATOM 571 O O . LEU A 1 72 ? 15.485 4.484 2.911 1.00 78.06 72 LEU A O 1
ATOM 575 N N . GLU A 1 73 ? 17.710 4.709 3.176 1.00 78.81 73 GLU A N 1
ATOM 576 C CA . GLU A 1 73 ? 17.742 4.081 4.502 1.00 78.81 73 GLU A CA 1
ATOM 577 C C . GLU A 1 73 ? 16.940 4.837 5.577 1.00 78.81 73 GLU A C 1
ATOM 579 O O . GLU A 1 73 ? 16.587 4.259 6.602 1.00 78.81 73 GLU A O 1
ATOM 584 N N . HIS A 1 74 ? 16.611 6.111 5.343 1.00 83.06 74 HIS A N 1
ATOM 585 C CA . HIS A 1 74 ? 15.840 6.936 6.276 1.00 83.06 74 HIS A CA 1
ATOM 586 C C . HIS A 1 74 ? 14.348 7.014 5.918 1.00 83.06 74 HIS A C 1
ATOM 588 O O . HIS A 1 74 ? 13.558 7.579 6.679 1.00 83.06 74 HIS A O 1
ATOM 594 N N . LEU A 1 75 ? 13.945 6.476 4.763 1.00 86.19 75 LEU A N 1
ATOM 595 C CA . LEU A 1 75 ? 12.571 6.559 4.294 1.00 86.19 75 LEU A CA 1
ATOM 596 C C . LEU A 1 75 ? 11.698 5.522 5.011 1.00 86.19 75 LEU A C 1
ATOM 598 O O . LEU A 1 75 ? 11.927 4.318 4.925 1.00 86.19 75 LEU A O 1
ATOM 602 N N . ARG A 1 76 ? 10.644 5.987 5.685 1.00 90.00 76 ARG A N 1
ATOM 603 C CA . ARG A 1 76 ? 9.576 5.106 6.169 1.00 90.00 76 ARG A CA 1
ATOM 604 C C . ARG A 1 76 ? 8.620 4.805 5.023 1.00 90.00 76 ARG A C 1
ATOM 606 O O . ARG A 1 76 ? 8.002 5.718 4.479 1.00 90.00 76 ARG A O 1
ATOM 613 N N . LEU A 1 77 ? 8.523 3.530 4.663 1.00 93.81 77 LEU A N 1
ATOM 614 C CA . LEU A 1 77 ? 7.617 3.071 3.621 1.00 93.81 77 LEU A CA 1
ATOM 615 C C . LEU A 1 77 ? 6.185 2.920 4.157 1.00 93.81 77 LEU A C 1
ATOM 617 O O . LEU A 1 77 ? 6.002 2.620 5.340 1.00 93.81 77 LEU A O 1
ATOM 621 N N . PRO A 1 78 ? 5.169 3.148 3.309 1.00 94.25 78 PRO A N 1
ATOM 622 C CA . PRO A 1 78 ? 3.778 3.057 3.725 1.00 94.25 78 PRO A CA 1
ATOM 623 C C . PRO A 1 78 ? 3.389 1.616 4.066 1.00 94.25 78 PRO A C 1
ATOM 625 O O . PRO A 1 78 ? 3.708 0.689 3.321 1.00 94.25 78 PRO A O 1
ATOM 628 N N . GLN A 1 79 ? 2.668 1.445 5.173 1.00 94.19 79 GLN A N 1
ATOM 629 C CA . GLN A 1 79 ? 2.072 0.167 5.556 1.00 94.19 79 GLN A CA 1
ATOM 630 C C . GLN A 1 79 ? 0.735 -0.032 4.835 1.00 94.19 79 GLN A C 1
ATOM 632 O O . GLN A 1 79 ? -0.104 0.872 4.800 1.00 94.19 79 GLN A O 1
ATOM 637 N N . LEU A 1 80 ? 0.509 -1.222 4.282 1.00 95.25 80 LEU A N 1
ATOM 638 C CA . LEU A 1 80 ? -0.699 -1.542 3.524 1.00 95.25 80 LEU A CA 1
ATOM 639 C C . LEU A 1 80 ? -1.914 -1.797 4.419 1.00 95.25 80 LEU A C 1
ATOM 641 O O . LEU A 1 80 ? -3.042 -1.701 3.938 1.00 95.25 80 LEU A O 1
ATOM 645 N N . VAL A 1 81 ? -1.713 -2.073 5.714 1.00 93.50 81 VAL A N 1
ATOM 646 C CA . VAL A 1 81 ? -2.820 -2.262 6.669 1.00 93.50 81 VAL A CA 1
ATOM 647 C C . VAL A 1 81 ? -3.757 -1.056 6.706 1.00 93.50 81 VAL A C 1
ATOM 649 O O . VAL A 1 81 ? -4.970 -1.236 6.749 1.00 93.50 81 VAL A O 1
ATOM 652 N N . VAL A 1 82 ? -3.227 0.159 6.541 1.00 92.88 82 VAL A N 1
ATOM 653 C CA . VAL A 1 82 ? -4.020 1.397 6.562 1.00 92.88 82 VAL A CA 1
ATOM 654 C C . VAL A 1 82 ? -5.058 1.426 5.436 1.00 92.88 82 VAL A C 1
ATOM 656 O O . VAL A 1 82 ? -6.175 1.895 5.634 1.00 92.88 82 VAL A O 1
ATOM 659 N N . LEU A 1 83 ? -4.744 0.870 4.260 1.00 95.19 83 LEU A N 1
ATOM 660 C CA . LEU A 1 83 ? -5.694 0.809 3.143 1.00 95.19 83 LEU A CA 1
ATOM 661 C C . LEU A 1 83 ? -6.922 -0.049 3.460 1.00 95.19 83 LEU A C 1
ATOM 663 O O . LEU A 1 83 ? -7.975 0.156 2.859 1.00 95.19 83 LEU A O 1
ATOM 667 N N . THR A 1 84 ? -6.798 -1.006 4.385 1.00 94.56 84 THR A N 1
ATOM 668 C CA . THR A 1 84 ? -7.917 -1.874 4.768 1.00 94.56 84 THR A CA 1
ATOM 669 C C . THR A 1 84 ? -9.013 -1.111 5.512 1.00 94.56 84 THR A C 1
ATOM 671 O O . THR A 1 84 ? -10.153 -1.570 5.533 1.00 94.56 84 THR A O 1
ATOM 674 N N . GLU A 1 85 ? -8.698 0.066 6.057 1.00 94.19 85 GLU A N 1
ATOM 675 C CA . GLU A 1 85 ? -9.603 0.895 6.860 1.00 94.19 85 GLU A CA 1
ATOM 676 C C . GLU A 1 85 ? -10.279 2.021 6.061 1.00 94.19 85 GLU A C 1
ATOM 678 O O . GLU A 1 85 ? -11.313 2.559 6.471 1.00 94.19 85 GLU A O 1
ATOM 683 N N . LEU A 1 86 ? -9.722 2.380 4.900 1.00 93.81 86 LEU A N 1
ATOM 684 C CA . LEU A 1 86 ? -10.224 3.476 4.072 1.00 93.81 86 LEU A CA 1
ATOM 685 C C . LEU A 1 86 ? -11.500 3.078 3.323 1.00 93.81 86 LEU A C 1
ATOM 687 O O . LEU A 1 86 ? -11.636 1.958 2.842 1.00 93.81 86 LEU A O 1
ATOM 691 N N . GLU A 1 87 ? -12.435 4.014 3.147 1.00 93.12 87 GLU A N 1
ATOM 692 C CA . GLU A 1 87 ? -13.626 3.780 2.313 1.00 93.12 87 GLU A CA 1
ATOM 693 C C . GLU A 1 87 ? -13.243 3.510 0.855 1.00 93.12 87 GLU A C 1
ATOM 695 O O . GLU A 1 87 ? -13.681 2.523 0.266 1.00 93.12 87 GLU A O 1
ATOM 700 N N . ASN A 1 88 ? -12.346 4.336 0.313 1.00 93.00 88 ASN A N 1
ATOM 701 C CA . ASN A 1 88 ? -11.640 4.075 -0.935 1.00 93.00 88 ASN A CA 1
ATOM 702 C C . ASN A 1 88 ? -10.207 3.627 -0.594 1.00 93.00 88 ASN A C 1
ATOM 704 O O . ASN A 1 88 ? -9.462 4.451 -0.061 1.00 93.00 88 ASN A O 1
ATOM 708 N N . PRO A 1 89 ? -9.801 2.375 -0.879 1.00 94.75 89 PRO A N 1
ATOM 709 C CA . PRO A 1 89 ? -8.529 1.806 -0.428 1.00 94.75 89 PRO A CA 1
ATOM 710 C C . PRO A 1 89 ? -7.351 2.284 -1.287 1.00 94.75 89 PRO A C 1
ATOM 712 O O . PRO A 1 89 ? -6.601 1.471 -1.818 1.00 94.75 89 PRO A O 1
ATOM 715 N N . GLU A 1 90 ? -7.221 3.600 -1.459 1.00 95.06 90 GLU A N 1
ATOM 716 C CA . GLU A 1 90 ? -6.267 4.299 -2.320 1.00 95.06 90 GLU A CA 1
ATOM 717 C C . GLU A 1 90 ? -5.445 5.298 -1.498 1.00 95.06 90 GLU A C 1
ATOM 719 O O . GLU A 1 90 ? -6.000 6.060 -0.706 1.00 95.06 90 GLU A O 1
ATOM 724 N N . MET A 1 91 ? -4.129 5.339 -1.708 1.00 95.88 91 MET A N 1
ATOM 725 C CA . MET A 1 91 ? -3.241 6.270 -1.013 1.00 95.88 91 MET A CA 1
ATOM 726 C C . MET A 1 91 ? -2.135 6.795 -1.929 1.00 95.88 91 MET A C 1
ATOM 728 O O . MET A 1 91 ? -1.666 6.110 -2.837 1.00 95.88 91 MET A O 1
ATOM 732 N N . TRP A 1 92 ? -1.717 8.035 -1.670 1.00 95.19 92 TRP A N 1
ATOM 733 C CA . TRP A 1 92 ? -0.591 8.685 -2.330 1.00 95.19 92 TRP A CA 1
ATOM 734 C C . TRP A 1 92 ? 0.612 8.774 -1.390 1.00 95.19 92 TRP A C 1
ATOM 736 O O . TRP A 1 92 ? 0.500 9.287 -0.278 1.00 95.19 92 TRP A O 1
ATOM 746 N N . PHE A 1 93 ? 1.774 8.331 -1.866 1.00 94.50 93 PHE A N 1
ATOM 747 C CA . PHE A 1 93 ? 3.050 8.423 -1.163 1.00 94.50 93 PHE A CA 1
ATOM 748 C C . PHE A 1 93 ? 4.054 9.264 -1.971 1.00 94.50 93 PHE A C 1
ATOM 750 O O . PHE A 1 93 ? 4.633 8.766 -2.943 1.00 94.50 93 PHE A O 1
ATOM 757 N N . PRO A 1 94 ? 4.245 10.550 -1.621 1.00 91.44 94 PRO A N 1
ATOM 758 C CA . PRO A 1 94 ? 5.196 11.430 -2.292 1.00 91.44 94 PRO A CA 1
ATOM 759 C C . PRO A 1 94 ? 6.617 11.293 -1.732 1.00 91.44 94 PRO A C 1
ATOM 761 O O . PRO A 1 94 ? 6.819 11.264 -0.522 1.00 91.44 94 PRO A O 1
ATOM 764 N N . ILE A 1 95 ? 7.617 11.349 -2.611 1.00 87.81 95 ILE A N 1
ATOM 765 C CA . ILE A 1 95 ? 9.041 11.369 -2.262 1.00 87.81 95 ILE A CA 1
ATOM 766 C C . ILE A 1 95 ? 9.692 12.591 -2.893 1.00 87.81 95 ILE A C 1
ATOM 768 O O . ILE A 1 95 ? 9.730 12.736 -4.116 1.00 87.81 95 ILE A O 1
ATOM 772 N N . GLN A 1 96 ? 10.201 13.477 -2.032 1.00 79.62 96 GLN A N 1
ATOM 773 C CA . GLN A 1 96 ? 10.827 14.747 -2.414 1.00 79.62 96 GLN A CA 1
ATOM 774 C C . GLN A 1 96 ? 10.073 15.451 -3.558 1.00 79.62 96 GLN A C 1
ATOM 776 O O . GLN A 1 96 ? 10.660 15.747 -4.601 1.00 79.62 96 GLN A O 1
ATOM 781 N N . PRO A 1 97 ? 8.767 15.737 -3.398 1.00 65.94 97 PRO A N 1
ATOM 782 C CA . PRO A 1 97 ? 7.916 16.186 -4.495 1.00 65.94 97 PRO A CA 1
ATOM 783 C C . PRO A 1 97 ? 8.336 17.535 -5.086 1.00 65.94 97 PRO A C 1
ATOM 785 O O . PRO A 1 97 ? 7.771 17.937 -6.087 1.00 65.94 97 PRO A O 1
ATOM 788 N N . GLN A 1 98 ? 9.291 18.254 -4.492 1.00 70.81 98 GLN A N 1
ATOM 789 C CA . GLN A 1 98 ? 9.839 19.510 -5.014 1.00 70.81 98 GLN A CA 1
ATOM 790 C C . GLN A 1 98 ? 11.152 19.319 -5.798 1.00 70.81 98 GLN A C 1
ATOM 792 O O . GLN A 1 98 ? 11.546 20.213 -6.539 1.00 70.81 98 GLN A O 1
ATOM 797 N N . SER A 1 99 ? 11.800 18.154 -5.692 1.00 75.50 99 SER A N 1
ATOM 798 C CA . SER A 1 99 ? 13.050 17.835 -6.391 1.00 75.50 99 SER A CA 1
ATOM 799 C C . SER A 1 99 ? 12.809 17.564 -7.881 1.00 75.50 99 SER A C 1
ATOM 801 O O . SER A 1 99 ? 11.730 17.113 -8.278 1.00 75.50 99 SER A O 1
ATOM 803 N N . GLN A 1 100 ? 13.823 17.799 -8.719 1.00 71.94 100 GLN A N 1
ATOM 804 C CA . GLN A 1 100 ? 13.827 17.353 -10.123 1.00 71.94 100 GLN A CA 1
ATOM 805 C C . GLN A 1 100 ? 13.835 15.823 -10.227 1.00 71.94 100 GLN A C 1
ATOM 807 O O . GLN A 1 100 ? 13.296 15.252 -11.170 1.00 71.94 100 GLN A O 1
ATOM 812 N N . HIS A 1 101 ? 14.370 15.163 -9.202 1.00 74.00 101 HIS A N 1
ATOM 813 C CA . HIS A 1 101 ? 14.293 13.722 -9.030 1.00 74.00 101 HIS A CA 1
ATOM 814 C C . HIS A 1 101 ? 13.040 13.318 -8.234 1.00 74.00 101 HIS A C 1
ATOM 816 O O . HIS A 1 101 ? 12.920 12.182 -7.836 1.00 74.00 101 HIS A O 1
ATOM 822 N N . GLY A 1 102 ? 12.072 14.198 -7.971 1.00 80.38 102 GLY A N 1
ATOM 823 C CA . GLY A 1 102 ? 10.875 13.810 -7.217 1.00 80.38 102 GLY A CA 1
ATOM 824 C C . GLY A 1 102 ? 10.120 12.641 -7.869 1.00 80.38 102 GLY A C 1
ATOM 825 O O . GLY A 1 102 ? 9.925 12.618 -9.091 1.00 80.38 102 GLY A O 1
ATOM 826 N N . ARG A 1 103 ? 9.670 11.692 -7.045 1.00 88.75 103 ARG A N 1
ATOM 827 C CA . ARG A 1 103 ? 8.840 10.549 -7.451 1.00 88.75 103 ARG A CA 1
ATOM 828 C C . ARG A 1 103 ? 7.694 10.381 -6.459 1.00 88.75 103 ARG A C 1
ATOM 830 O O . ARG A 1 103 ? 7.800 10.789 -5.310 1.00 88.75 103 ARG A O 1
ATOM 837 N N . GLY A 1 104 ? 6.589 9.790 -6.873 1.00 92.00 104 GLY A N 1
ATOM 838 C CA . GLY A 1 104 ? 5.559 9.358 -5.942 1.00 92.00 104 GLY A CA 1
ATOM 839 C C . GLY A 1 104 ? 4.792 8.155 -6.451 1.00 92.00 104 GLY A C 1
ATOM 840 O O . GLY A 1 104 ? 4.888 7.786 -7.622 1.00 92.00 104 GLY A O 1
ATOM 841 N N . PHE A 1 105 ? 4.061 7.533 -5.536 1.00 94.94 105 PHE A N 1
ATOM 842 C CA . PHE A 1 105 ? 3.360 6.281 -5.766 1.00 94.94 105 PHE A CA 1
ATOM 843 C C . PHE A 1 105 ? 1.900 6.449 -5.357 1.00 94.94 105 PHE A C 1
ATOM 845 O O . PHE A 1 105 ? 1.611 6.723 -4.193 1.00 94.94 105 PHE A O 1
ATOM 852 N N . LEU A 1 106 ? 0.984 6.306 -6.314 1.00 95.62 106 LEU A N 1
ATOM 853 C CA . LEU A 1 106 ? -0.446 6.166 -6.049 1.00 95.62 106 LEU A CA 1
ATOM 854 C C . LEU A 1 106 ? -0.755 4.679 -6.069 1.00 95.62 106 LEU A C 1
ATOM 856 O O . LEU A 1 106 ? -0.424 4.011 -7.044 1.00 95.62 106 LEU A O 1
ATOM 860 N N . PHE A 1 107 ? -1.359 4.146 -5.020 1.00 96.56 107 PHE A N 1
ATOM 861 C CA . PHE A 1 107 ? -1.587 2.712 -4.926 1.00 96.56 107 PHE A CA 1
ATOM 862 C C . PHE A 1 107 ? -2.956 2.401 -4.343 1.00 96.56 107 PHE A C 1
ATOM 864 O O . PHE A 1 107 ? -3.429 3.115 -3.460 1.00 96.56 107 PHE A O 1
ATOM 871 N N . ARG A 1 108 ? -3.594 1.351 -4.871 1.00 95.81 108 ARG A N 1
ATOM 872 C CA . ARG A 1 108 ? -4.941 0.924 -4.485 1.00 95.81 108 ARG A CA 1
ATOM 873 C C . ARG A 1 108 ? -5.055 -0.591 -4.408 1.00 95.81 108 ARG A C 1
ATOM 875 O O . ARG A 1 108 ? -4.487 -1.280 -5.257 1.00 95.81 108 ARG A O 1
ATOM 882 N N . PHE A 1 109 ? -5.842 -1.104 -3.461 1.00 93.38 109 PHE A N 1
ATOM 883 C CA . PHE A 1 109 ? -6.263 -2.504 -3.520 1.00 93.38 109 PHE A CA 1
ATOM 884 C C . PHE A 1 109 ? -7.171 -2.789 -4.725 1.00 93.38 109 PHE A C 1
ATOM 886 O O . PHE A 1 109 ? -8.088 -2.030 -5.057 1.00 93.38 109 PHE A O 1
ATOM 893 N N . ASP A 1 110 ? -6.914 -3.936 -5.345 1.00 88.69 110 ASP A N 1
ATOM 894 C CA . ASP A 1 110 ? -7.757 -4.601 -6.336 1.00 88.69 110 ASP A CA 1
ATOM 895 C C . ASP A 1 110 ? -7.925 -6.061 -5.883 1.00 88.69 110 ASP A C 1
ATOM 897 O O . ASP A 1 110 ? -7.168 -6.961 -6.251 1.00 88.69 110 ASP A O 1
ATOM 901 N N . GLY A 1 111 ? -8.849 -6.284 -4.943 1.00 85.19 111 GLY A N 1
ATOM 902 C CA . GLY A 1 111 ? -9.010 -7.576 -4.276 1.00 85.19 111 GLY A CA 1
ATOM 903 C C . GLY A 1 111 ? -7.807 -7.941 -3.398 1.00 85.19 111 GLY A C 1
ATOM 904 O O . GLY A 1 111 ? -7.626 -7.371 -2.327 1.00 85.19 111 GLY A O 1
ATOM 905 N N . ARG A 1 112 ? -7.012 -8.930 -3.827 1.00 88.12 112 ARG A N 1
ATOM 906 C CA . ARG A 1 112 ? -5.811 -9.421 -3.108 1.00 88.12 112 ARG A CA 1
ATOM 907 C C . ARG A 1 112 ? -4.496 -8.928 -3.713 1.00 88.12 112 ARG A C 1
ATOM 909 O O . ARG A 1 112 ? -3.430 -9.419 -3.352 1.00 88.12 112 ARG A O 1
ATOM 916 N N . GLU A 1 113 ? -4.583 -7.994 -4.646 1.00 93.56 113 GLU A N 1
ATOM 917 C CA . GLU A 1 113 ? -3.445 -7.397 -5.328 1.00 93.56 113 GLU A CA 1
ATOM 918 C C . GLU A 1 113 ? -3.434 -5.886 -5.103 1.00 93.56 113 GLU A C 1
ATOM 920 O O . GLU A 1 113 ? -4.424 -5.287 -4.669 1.00 93.56 113 GLU A O 1
ATOM 925 N N . LEU A 1 114 ? -2.298 -5.269 -5.415 1.00 95.56 114 LEU A N 1
ATOM 926 C CA . LEU A 1 114 ? -2.133 -3.825 -5.405 1.00 95.56 114 LEU A CA 1
ATOM 927 C C . LEU A 1 114 ? -1.897 -3.340 -6.831 1.00 95.56 114 LEU A C 1
ATOM 929 O O . LEU A 1 114 ? -1.025 -3.850 -7.536 1.00 95.56 114 LEU A O 1
ATOM 933 N N . VAL A 1 115 ? -2.635 -2.320 -7.248 1.00 96.69 115 VAL A N 1
ATOM 934 C CA . VAL A 1 115 ? -2.294 -1.564 -8.454 1.00 96.69 115 VAL A CA 1
ATOM 935 C C . VAL A 1 115 ? -1.534 -0.325 -8.014 1.00 96.69 115 VAL A C 1
ATOM 937 O O . VAL A 1 115 ? -2.013 0.415 -7.158 1.00 96.69 115 VAL A O 1
ATOM 940 N N . VAL A 1 116 ? -0.354 -0.104 -8.588 1.00 97.12 116 VAL A N 1
ATOM 941 C CA . VAL A 1 116 ? 0.545 0.998 -8.233 1.00 97.12 116 VAL A CA 1
ATOM 942 C C . VAL A 1 116 ? 0.857 1.812 -9.477 1.00 97.12 116 VAL A C 1
ATOM 944 O O . VAL A 1 116 ? 1.368 1.286 -10.457 1.00 97.12 116 VAL A O 1
ATOM 947 N N . LEU A 1 117 ? 0.596 3.109 -9.431 1.00 95.50 117 LEU A N 1
ATOM 948 C CA . LEU A 1 117 ? 1.076 4.082 -10.395 1.00 95.50 117 LEU A CA 1
ATOM 949 C C . LEU A 1 117 ? 2.298 4.787 -9.806 1.00 95.50 117 LEU A C 1
ATOM 951 O O . LEU A 1 117 ? 2.172 5.587 -8.877 1.00 95.50 117 LEU A O 1
ATOM 955 N N . SER A 1 118 ? 3.476 4.516 -10.365 1.00 93.81 118 SER A N 1
ATOM 956 C CA . SER A 1 118 ? 4.664 5.328 -10.116 1.00 93.81 118 SER A CA 1
ATOM 957 C C . SER A 1 118 ? 4.634 6.549 -11.028 1.00 93.81 118 SER A C 1
ATOM 959 O O . SER A 1 118 ? 4.401 6.422 -12.230 1.00 93.81 118 SER A O 1
ATOM 961 N N . VAL A 1 119 ? 4.858 7.732 -10.462 1.00 90.88 119 VAL A N 1
ATOM 962 C CA . VAL A 1 119 ? 4.936 9.004 -11.186 1.00 90.88 119 VAL A CA 1
ATOM 963 C C . VAL A 1 119 ? 6.262 9.666 -10.850 1.00 90.88 119 VAL A C 1
ATOM 965 O O . VAL A 1 119 ? 6.525 9.972 -9.689 1.00 90.88 119 VAL A O 1
ATOM 968 N N . GLY A 1 120 ? 7.091 9.904 -11.860 1.00 86.06 120 GLY A N 1
ATOM 969 C CA . GLY A 1 120 ? 8.362 10.611 -11.754 1.00 86.06 120 GLY A CA 1
ATOM 970 C C . GLY A 1 120 ? 8.343 11.921 -12.537 1.00 86.06 120 GLY A C 1
ATOM 971 O O . GLY A 1 120 ? 7.540 12.116 -13.448 1.00 86.06 120 GLY A O 1
ATOM 972 N N . ARG A 1 121 ? 9.246 12.836 -12.183 1.00 73.62 121 ARG A N 1
ATOM 973 C CA . ARG A 1 121 ? 9.428 14.102 -12.913 1.00 73.62 121 ARG A CA 1
ATOM 974 C C . ARG A 1 121 ? 10.413 14.012 -14.078 1.00 73.62 121 ARG A C 1
ATOM 976 O O . ARG A 1 121 ? 10.338 14.849 -14.971 1.00 73.62 121 ARG A O 1
ATOM 983 N N . ASN A 1 122 ? 11.296 13.009 -14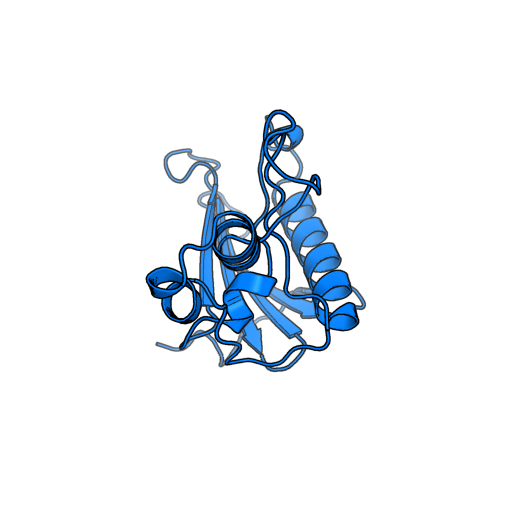.084 1.00 66.25 122 ASN A N 1
ATOM 984 C CA . ASN A 1 122 ? 12.353 12.862 -15.086 1.00 66.25 122 ASN A CA 1
ATOM 985 C C . ASN A 1 122 ? 12.105 11.664 -16.037 1.00 66.25 122 ASN A C 1
ATOM 987 O O . ASN A 1 122 ? 11.636 10.620 -15.581 1.00 66.25 122 ASN A O 1
ATOM 991 N N . PRO A 1 123 ? 12.420 11.790 -17.341 1.00 55.34 123 PRO A N 1
ATOM 992 C CA . PRO A 1 123 ? 12.348 10.705 -18.333 1.00 55.34 123 PRO A CA 1
ATOM 993 C C . PRO A 1 123 ? 13.378 9.584 -18.055 1.00 55.34 123 PRO A C 1
ATOM 995 O O . PRO A 1 123 ? 14.340 9.828 -17.324 1.00 55.34 123 PRO A O 1
ATOM 998 N N . PRO A 1 124 ? 13.218 8.361 -18.620 1.00 56.53 124 PRO A N 1
ATOM 999 C CA . PRO A 1 124 ? 12.445 8.016 -19.828 1.00 56.53 124 PRO A CA 1
ATOM 1000 C C . PRO A 1 124 ? 10.968 7.639 -19.629 1.00 56.53 124 PRO A C 1
ATOM 1002 O O . PRO A 1 124 ? 10.206 7.738 -20.586 1.00 56.53 124 PRO A O 1
ATOM 1005 N N . GLN A 1 125 ? 10.532 7.251 -18.427 1.00 64.06 125 GLN A N 1
ATOM 1006 C CA . GLN A 1 125 ? 9.127 6.926 -18.145 1.00 64.06 125 GLN A CA 1
ATOM 1007 C C . GLN A 1 125 ? 8.594 7.829 -17.026 1.00 64.06 125 GLN A C 1
ATOM 1009 O O . GLN A 1 125 ? 8.823 7.553 -15.851 1.00 64.06 125 GLN A O 1
ATOM 1014 N N . PRO A 1 126 ? 7.873 8.916 -17.358 1.00 76.88 126 PRO A N 1
ATOM 1015 C CA . PRO A 1 126 ? 7.322 9.818 -16.347 1.00 76.88 126 PRO A CA 1
ATOM 1016 C C . PRO A 1 126 ? 6.223 9.145 -15.514 1.00 76.88 126 PRO A C 1
ATOM 1018 O O . PRO A 1 126 ? 5.894 9.615 -14.425 1.00 76.88 126 PRO A O 1
ATOM 1021 N N . LYS A 1 127 ? 5.631 8.060 -16.028 1.00 89.25 127 LYS A N 1
ATOM 1022 C CA . LYS A 1 127 ? 4.613 7.260 -15.354 1.00 89.25 127 LYS A CA 1
ATOM 1023 C C . LYS A 1 127 ? 4.754 5.793 -15.738 1.00 89.25 127 LYS A C 1
ATOM 1025 O O . LYS A 1 127 ? 4.929 5.501 -16.918 1.00 89.25 127 LYS A O 1
ATOM 1030 N N . GLN A 1 128 ? 4.608 4.900 -14.767 1.00 92.62 128 GLN A N 1
ATOM 1031 C CA . GLN A 1 128 ? 4.552 3.458 -14.993 1.00 92.62 128 GLN A CA 1
ATOM 1032 C C . GLN A 1 128 ? 3.540 2.826 -14.036 1.00 92.62 128 GLN A C 1
ATOM 1034 O O . GLN A 1 128 ? 3.537 3.119 -12.839 1.00 92.62 128 GLN A O 1
ATOM 1039 N N . LEU A 1 129 ? 2.665 1.974 -14.571 1.00 95.00 129 LEU A N 1
ATOM 1040 C CA . LEU A 1 129 ? 1.728 1.181 -13.782 1.00 95.00 129 LEU A CA 1
ATOM 1041 C C . LEU A 1 129 ? 2.318 -0.192 -13.475 1.00 95.00 129 LEU A C 1
ATOM 1043 O O . LEU A 1 129 ? 2.946 -0.817 -14.333 1.00 95.00 129 LEU A O 1
ATOM 1047 N N . TYR A 1 130 ? 2.041 -0.683 -12.277 1.00 96.69 130 TYR A N 1
ATOM 1048 C CA . TYR A 1 130 ? 2.425 -2.002 -11.812 1.00 96.69 130 TYR A CA 1
ATOM 1049 C C . TYR A 1 130 ? 1.231 -2.718 -11.192 1.00 96.69 130 TYR A C 1
ATOM 1051 O O . TYR A 1 130 ? 0.408 -2.106 -10.508 1.00 96.69 130 TYR A O 1
ATOM 1059 N N . ARG A 1 131 ? 1.177 -4.033 -11.395 1.00 96.81 131 ARG A N 1
ATOM 1060 C CA . ARG A 1 131 ? 0.364 -4.953 -10.598 1.00 96.81 131 ARG A CA 1
ATOM 1061 C C . ARG A 1 131 ? 1.297 -5.684 -9.645 1.00 96.81 131 ARG A C 1
ATOM 1063 O O . ARG A 1 131 ? 2.239 -6.332 -10.099 1.00 96.81 131 ARG A O 1
ATOM 1070 N N . VAL A 1 132 ? 1.055 -5.546 -8.348 1.00 97.44 132 VAL A N 1
ATOM 1071 C CA . VAL A 1 132 ? 1.811 -6.198 -7.276 1.00 97.44 132 VAL A CA 1
ATOM 1072 C C . VAL A 1 132 ? 0.943 -7.291 -6.670 1.00 97.44 132 VAL A C 1
ATOM 1074 O O . VAL A 1 132 ? -0.229 -7.083 -6.364 1.00 97.44 132 VAL A O 1
ATOM 1077 N N . SER A 1 133 ? 1.545 -8.455 -6.492 1.00 95.56 133 SER A N 1
ATOM 1078 C CA . SER A 1 133 ? 0.965 -9.650 -5.891 1.00 95.56 133 SER A CA 1
ATOM 1079 C C . SER A 1 133 ? 1.940 -10.202 -4.848 1.00 95.56 133 SER A C 1
ATOM 1081 O O . SER A 1 133 ? 3.095 -9.775 -4.783 1.00 95.56 133 SER A O 1
ATOM 1083 N N . ALA A 1 134 ? 1.522 -11.207 -4.079 1.00 90.94 134 ALA A N 1
ATOM 1084 C CA . ALA A 1 134 ? 2.403 -11.880 -3.118 1.00 90.94 134 ALA A CA 1
ATOM 1085 C C . ALA A 1 134 ? 3.649 -12.522 -3.772 1.00 90.94 134 ALA A C 1
ATOM 1087 O O . ALA A 1 134 ? 4.677 -12.699 -3.121 1.00 90.94 134 ALA A O 1
ATOM 1088 N N . THR A 1 135 ? 3.592 -12.857 -5.067 1.00 93.00 135 THR A N 1
ATOM 1089 C CA . THR A 1 135 ? 4.710 -13.492 -5.784 1.00 93.00 135 THR A CA 1
ATOM 1090 C C . THR A 1 135 ? 5.681 -12.496 -6.418 1.00 93.00 135 THR A C 1
ATOM 1092 O O . THR A 1 135 ? 6.772 -12.889 -6.822 1.00 93.00 135 THR A O 1
ATOM 1095 N N . GLY A 1 136 ? 5.316 -11.215 -6.514 1.00 96.25 136 GLY A N 1
ATOM 1096 C CA . GLY A 1 136 ? 6.131 -10.179 -7.149 1.00 96.25 136 GLY A CA 1
ATOM 1097 C C . GLY A 1 136 ? 5.283 -9.118 -7.843 1.00 96.25 136 GLY A C 1
ATOM 1098 O O . GLY A 1 136 ? 4.077 -9.020 -7.615 1.00 96.25 136 GLY A O 1
ATOM 1099 N N . TRP A 1 137 ? 5.909 -8.331 -8.713 1.00 97.31 137 TRP A N 1
ATOM 1100 C CA . TRP A 1 137 ? 5.238 -7.278 -9.471 1.00 97.31 137 TRP A CA 1
ATOM 1101 C C . TRP A 1 137 ? 5.531 -7.369 -10.964 1.00 97.31 137 TRP A C 1
ATOM 1103 O O . TRP A 1 137 ? 6.572 -7.864 -11.390 1.00 97.31 137 TRP A O 1
ATOM 1113 N N . THR A 1 138 ? 4.601 -6.859 -11.764 1.00 96.31 138 THR A N 1
ATOM 1114 C CA . THR A 1 138 ? 4.737 -6.764 -13.220 1.00 96.31 138 THR A CA 1
ATOM 1115 C C . THR A 1 138 ? 4.283 -5.394 -13.698 1.00 96.31 138 THR A C 1
ATOM 1117 O O . THR A 1 138 ? 3.347 -4.814 -13.145 1.00 96.31 138 THR A O 1
ATOM 1120 N N . ALA A 1 139 ? 4.963 -4.858 -14.711 1.00 95.44 139 ALA A N 1
ATOM 1121 C CA . ALA A 1 139 ? 4.545 -3.631 -15.375 1.00 95.44 139 ALA A CA 1
ATOM 1122 C C . ALA A 1 139 ? 3.29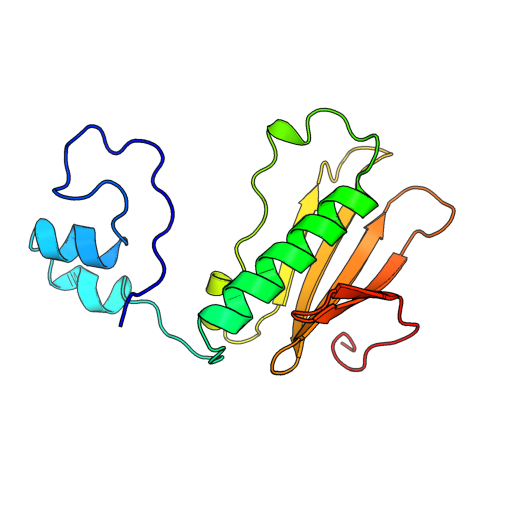5 -3.902 -16.227 1.00 95.44 139 ALA A C 1
ATOM 1124 O O . ALA A 1 139 ? 3.236 -4.898 -16.947 1.00 95.44 139 ALA A O 1
ATOM 1125 N N . ILE A 1 140 ? 2.310 -3.009 -16.162 1.00 94.00 140 ILE A N 1
ATOM 1126 C CA . ILE A 1 140 ? 1.068 -3.092 -16.941 1.00 94.00 140 ILE A CA 1
ATOM 1127 C C . ILE A 1 140 ? 0.849 -1.800 -17.733 1.00 94.00 140 ILE A C 1
ATOM 1129 O O . ILE A 1 140 ? 1.406 -0.755 -17.398 1.00 94.00 140 ILE A O 1
ATOM 1133 N N . GLN A 1 141 ? 0.053 -1.872 -18.802 1.00 86.00 141 GLN A N 1
ATOM 1134 C CA . GLN A 1 141 ? -0.210 -0.722 -19.679 1.00 86.00 141 GLN A CA 1
ATOM 1135 C C . GLN A 1 141 ? -1.404 0.124 -19.222 1.00 86.00 141 GLN A C 1
ATOM 1137 O O . GLN A 1 141 ? -1.381 1.340 -19.379 1.00 86.00 141 GLN A O 1
ATOM 1142 N N . ASP A 1 142 ? -2.433 -0.505 -18.653 1.00 80.25 142 ASP A N 1
ATOM 1143 C CA . ASP A 1 142 ? -3.636 0.170 -18.166 1.00 80.25 142 ASP A CA 1
ATOM 1144 C C . ASP A 1 142 ? -4.187 -0.554 -16.931 1.00 80.25 142 ASP A C 1
ATOM 1146 O O . ASP A 1 142 ? -3.974 -1.755 -16.739 1.00 80.25 142 ASP A O 1
ATOM 1150 N N . ALA A 1 143 ? -4.910 0.187 -16.099 1.00 77.50 143 ALA A N 1
ATOM 1151 C CA . ALA A 1 143 ? -5.675 -0.328 -14.982 1.00 77.50 143 ALA A CA 1
ATOM 1152 C C . ALA A 1 143 ? -7.012 0.416 -14.900 1.00 77.50 143 ALA A C 1
ATOM 1154 O O . ALA A 1 143 ? -7.058 1.617 -14.635 1.00 77.50 143 ALA A O 1
ATOM 1155 N N . VAL A 1 144 ? -8.119 -0.326 -15.034 1.00 67.12 144 VAL A N 1
ATOM 1156 C CA . VAL A 1 144 ? -9.499 0.197 -14.905 1.00 67.12 144 VAL A CA 1
ATOM 1157 C C . VAL A 1 144 ? -9.710 0.929 -13.569 1.00 67.12 144 VAL A C 1
ATOM 1159 O O . VAL A 1 144 ? -10.511 1.852 -13.462 1.00 67.12 144 VAL A O 1
ATOM 1162 N N . VAL A 1 145 ? -8.924 0.541 -12.570 1.00 65.88 145 VAL A N 1
ATOM 1163 C CA . VAL A 1 145 ? -8.893 1.011 -11.187 1.00 65.88 145 VAL A CA 1
ATOM 1164 C C . VAL A 1 145 ? -8.696 2.532 -11.053 1.00 65.88 145 VAL A C 1
ATOM 1166 O O . VAL A 1 145 ? -9.352 3.125 -10.203 1.00 65.88 145 VAL A O 1
ATOM 1169 N N . PHE A 1 146 ? -7.876 3.184 -11.886 1.00 59.94 146 PHE A N 1
ATOM 1170 C CA . PHE A 1 146 ? -7.546 4.617 -11.734 1.00 59.94 146 PHE A CA 1
ATOM 1171 C C . PHE A 1 146 ? -8.343 5.566 -12.643 1.00 59.94 146 PHE A C 1
ATOM 1173 O O . PHE A 1 146 ? -7.992 6.741 -12.768 1.00 59.94 146 PHE A O 1
ATOM 1180 N N . ARG A 1 147 ? -9.410 5.091 -13.296 1.00 53.62 147 ARG A N 1
ATOM 1181 C CA . ARG A 1 147 ? -10.257 5.946 -14.139 1.00 53.62 147 ARG A CA 1
ATOM 1182 C C . ARG A 1 147 ? -11.148 6.823 -13.247 1.00 53.62 147 ARG A C 1
ATOM 1184 O O . ARG A 1 147 ? -12.114 6.326 -12.674 1.00 53.62 147 ARG A O 1
ATOM 1191 N N . ARG A 1 148 ? -10.796 8.104 -13.112 1.00 50.28 148 ARG A N 1
ATOM 1192 C CA . ARG A 1 148 ? -11.685 9.176 -12.636 1.00 50.28 148 ARG A CA 1
ATOM 1193 C C . ARG A 1 148 ? -12.075 10.061 -13.807 1.00 50.28 148 ARG A C 1
ATOM 1195 O O . ARG A 1 148 ? -11.182 10.320 -14.645 1.00 50.28 148 ARG A O 1
#

Radius of gyration: 17.55 Å; chains: 1; bounding box: 35×33×51 Å

Foldseek 3Di:
DDQDFDQPPDPPPPDPDRTDQPLRVCVVVVVPVCNVVRDQDFQQDEPPVLQVLQQVQVVVVVCVVCPPPPPPVVDDDDRQSVLRRDPFSWDKAWDPCVDCATKIWIWGDDRSWIWIWIAGNDDDPRIWIWITGSVHIDTDDDDPSPDD

Secondary structure (DSSP, 8-state):
--PPPP--TT--S-SSSSS--HHHHHHHHT-GGGHHHHS---SS---HHHHHHHHHHHHHHHHHHTTT-TTGGGPPPPPGGGGGTSSS-EEEEEESTTSTT-EEEEEEEETTEEEEEEEESSSS-SEEEEEEETTEEEEES--GGG--

pLDDT: mean 83.57, std 15.96, range [36.16, 97.94]